Protein AF-A0A509L413-F1 (afdb_monomer_lite)

Structure (mmCIF, N/CA/C/O backbone):
data_AF-A0A509L413-F1
#
_entry.id   AF-A0A509L413-F1
#
loop_
_atom_site.group_PDB
_atom_site.id
_atom_site.type_symbol
_atom_site.label_atom_id
_atom_site.label_alt_id
_atom_site.label_comp_id
_atom_site.label_asym_id
_atom_site.label_entity_id
_atom_site.label_seq_id
_atom_site.pdbx_PDB_ins_code
_atom_site.Cartn_x
_atom_site.Cartn_y
_atom_site.Cartn_z
_atom_site.occupancy
_atom_site.B_iso_or_equiv
_atom_site.auth_seq_id
_atom_site.auth_comp_id
_atom_site.auth_asym_id
_atom_site.auth_atom_id
_atom_site.pdbx_PDB_model_num
ATOM 1 N N . HIS A 1 1 ? 13.477 -3.739 -29.856 1.00 39.72 1 HIS A N 1
ATOM 2 C CA . HIS A 1 1 ? 14.269 -3.134 -28.765 1.00 39.72 1 HIS A CA 1
ATOM 3 C C . HIS A 1 1 ? 13.797 -3.764 -27.458 1.00 39.72 1 HIS A C 1
ATOM 5 O O . HIS A 1 1 ? 12.744 -3.389 -26.962 1.00 39.72 1 HIS A O 1
ATOM 11 N N . ASN A 1 2 ? 14.484 -4.795 -26.960 1.00 54.41 2 ASN A N 1
ATOM 12 C CA . ASN A 1 2 ? 14.100 -5.456 -25.712 1.00 54.41 2 ASN A CA 1
ATOM 13 C C . ASN A 1 2 ? 14.669 -4.616 -24.558 1.00 54.41 2 ASN A C 1
ATOM 15 O O . ASN A 1 2 ? 15.815 -4.809 -24.158 1.00 54.41 2 ASN A O 1
ATOM 19 N N . LYS A 1 3 ? 13.937 -3.587 -24.113 1.00 63.91 3 LYS A N 1
ATOM 20 C CA . LYS A 1 3 ? 14.315 -2.844 -22.906 1.00 63.91 3 LYS A CA 1
ATOM 21 C C . LYS A 1 3 ? 14.003 -3.752 -21.721 1.00 63.91 3 LYS A C 1
ATOM 23 O O . LYS A 1 3 ? 12.893 -3.727 -21.202 1.00 63.91 3 LYS A O 1
ATOM 28 N N . GLY A 1 4 ? 14.962 -4.606 -21.364 1.00 69.62 4 GLY A N 1
ATOM 29 C CA . GLY A 1 4 ? 14.907 -5.344 -20.108 1.00 69.62 4 GLY A CA 1
ATOM 30 C C . GLY A 1 4 ? 14.645 -4.367 -18.962 1.00 69.62 4 GLY A C 1
ATOM 31 O O . GLY A 1 4 ? 15.157 -3.245 -18.980 1.00 69.62 4 GLY A O 1
ATOM 32 N N . LEU A 1 5 ? 13.803 -4.775 -18.013 1.00 77.31 5 LEU A N 1
ATOM 33 C CA . LEU A 1 5 ? 13.497 -3.973 -16.832 1.00 77.31 5 LEU A CA 1
ATOM 34 C C . LEU A 1 5 ? 14.798 -3.636 -16.104 1.00 77.31 5 LEU A C 1
ATOM 36 O O . LEU A 1 5 ? 15.655 -4.502 -15.908 1.00 77.31 5 LEU A O 1
ATOM 40 N N . SER A 1 6 ? 14.955 -2.376 -15.706 1.00 91.19 6 SER A N 1
ATOM 41 C CA . SER A 1 6 ? 16.081 -2.008 -14.862 1.00 91.19 6 SER A CA 1
ATOM 42 C C . SER A 1 6 ? 15.939 -2.677 -13.493 1.00 91.19 6 SER A C 1
ATOM 44 O O . SER A 1 6 ? 14.843 -3.041 -13.061 1.00 91.19 6 SER A O 1
ATOM 46 N N . TRP A 1 7 ? 17.045 -2.791 -12.759 1.00 90.25 7 TRP A N 1
ATOM 47 C CA . TRP A 1 7 ? 17.013 -3.260 -11.370 1.00 90.25 7 TRP A CA 1
ATOM 48 C C . TRP A 1 7 ? 16.030 -2.475 -10.500 1.00 90.25 7 TRP A C 1
ATOM 50 O O . TRP A 1 7 ? 15.386 -3.055 -9.629 1.00 90.25 7 TRP A O 1
ATOM 60 N N . ARG A 1 8 ? 15.866 -1.173 -10.769 1.00 90.44 8 ARG A N 1
ATOM 61 C CA . ARG A 1 8 ? 14.878 -0.346 -10.070 1.00 90.44 8 ARG A CA 1
ATOM 62 C C . ARG A 1 8 ? 13.464 -0.810 -10.383 1.00 90.44 8 ARG A C 1
ATOM 64 O O . ARG A 1 8 ? 12.702 -1.030 -9.452 1.00 90.44 8 ARG A O 1
ATOM 71 N N . ASP A 1 9 ? 13.146 -1.033 -11.654 1.00 91.88 9 ASP A N 1
ATOM 72 C CA . ASP A 1 9 ? 11.804 -1.457 -12.062 1.00 91.88 9 ASP A CA 1
ATOM 73 C C . ASP A 1 9 ? 11.443 -2.828 -11.472 1.00 91.88 9 ASP A C 1
ATOM 75 O O . ASP A 1 9 ? 10.313 -3.044 -11.035 1.00 91.88 9 ASP A O 1
ATOM 79 N N . MET A 1 10 ? 12.413 -3.747 -11.394 1.00 93.69 10 MET A N 1
ATOM 80 C CA . MET A 1 10 ? 12.215 -5.059 -10.769 1.00 93.69 10 MET A CA 1
ATOM 81 C C . MET A 1 10 ? 11.948 -4.949 -9.264 1.00 93.69 10 MET A C 1
ATOM 83 O O . MET A 1 10 ? 11.038 -5.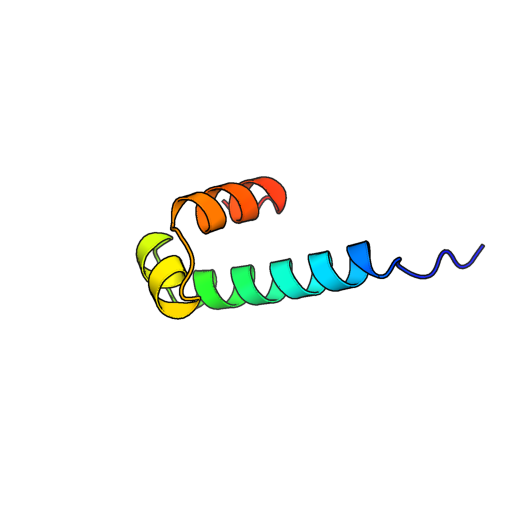604 -8.754 1.00 93.69 10 MET A O 1
ATOM 87 N N . ILE A 1 11 ? 12.695 -4.096 -8.555 1.00 94.00 11 ILE A N 1
ATOM 88 C CA . ILE A 1 11 ? 12.460 -3.832 -7.129 1.00 94.00 11 ILE A CA 1
ATOM 89 C C . ILE A 1 11 ? 11.087 -3.189 -6.924 1.00 94.00 11 ILE A C 1
ATOM 91 O O . ILE A 1 11 ? 10.345 -3.615 -6.044 1.00 94.00 11 ILE A O 1
ATOM 95 N N . GLU A 1 12 ? 10.711 -2.208 -7.744 1.00 94.06 12 GLU A N 1
ATOM 96 C CA . GLU A 1 12 ? 9.405 -1.550 -7.636 1.00 94.06 12 GLU A CA 1
ATOM 97 C C . GLU A 1 12 ? 8.250 -2.523 -7.882 1.00 94.06 12 GLU A C 1
ATOM 99 O O . GLU A 1 12 ? 7.270 -2.530 -7.132 1.00 94.06 12 GLU A O 1
ATOM 104 N N . ALA A 1 13 ? 8.375 -3.397 -8.883 1.00 93.88 13 ALA A N 1
ATOM 105 C CA . ALA A 1 13 ? 7.389 -4.435 -9.151 1.00 93.88 13 ALA A CA 1
ATOM 106 C C . ALA A 1 13 ? 7.258 -5.418 -7.977 1.00 93.88 13 ALA A C 1
ATOM 108 O O . ALA A 1 13 ? 6.145 -5.827 -7.635 1.00 93.88 13 ALA A O 1
ATOM 109 N N . PHE A 1 14 ? 8.374 -5.783 -7.345 1.00 94.94 14 PHE A N 1
ATOM 110 C CA . PHE A 1 14 ? 8.385 -6.660 -6.178 1.00 94.94 14 PHE A CA 1
ATOM 111 C C . PHE A 1 14 ? 7.766 -5.988 -4.943 1.00 94.94 14 PHE A C 1
ATOM 113 O O . PHE A 1 14 ? 6.879 -6.558 -4.306 1.00 94.94 14 PHE A O 1
ATOM 120 N N . GLU A 1 15 ? 8.147 -4.744 -4.644 1.00 94.31 15 GLU A N 1
ATOM 121 C CA . GLU A 1 15 ? 7.553 -3.963 -3.554 1.00 94.31 15 GLU A CA 1
ATOM 122 C C . GLU A 1 15 ? 6.039 -3.802 -3.729 1.00 94.31 15 GLU A C 1
ATOM 124 O O . GLU A 1 15 ? 5.282 -3.975 -2.770 1.00 94.31 15 GLU A O 1
ATOM 129 N N . LYS A 1 16 ? 5.583 -3.506 -4.953 1.00 95.50 16 LYS A N 1
ATOM 130 C CA . LYS A 1 16 ? 4.156 -3.379 -5.267 1.00 95.50 16 LYS A CA 1
ATOM 131 C C . LYS A 1 16 ? 3.401 -4.677 -4.981 1.00 95.50 16 LYS A C 1
ATOM 133 O O . LYS A 1 16 ? 2.298 -4.627 -4.440 1.00 95.50 16 LYS A O 1
ATOM 138 N N . GLN A 1 17 ? 3.983 -5.831 -5.310 1.00 95.56 17 GLN A N 1
ATOM 139 C CA . GLN A 1 17 ? 3.376 -7.134 -5.028 1.00 95.56 17 GLN A CA 1
ATOM 140 C C . GLN A 1 17 ? 3.257 -7.405 -3.526 1.00 95.56 17 GLN A C 1
ATOM 142 O O . GLN A 1 17 ? 2.187 -7.816 -3.074 1.00 95.56 17 GLN A O 1
ATOM 147 N N . ILE A 1 18 ? 4.307 -7.120 -2.747 1.00 94.00 18 ILE A N 1
ATOM 148 C CA . ILE A 1 18 ? 4.271 -7.269 -1.285 1.00 94.00 18 ILE A CA 1
ATOM 149 C C . ILE A 1 18 ? 3.182 -6.381 -0.689 1.00 94.00 18 ILE A C 1
ATOM 151 O O . ILE A 1 18 ? 2.342 -6.868 0.064 1.00 94.00 18 ILE A O 1
ATOM 155 N N . LEU A 1 19 ? 3.157 -5.095 -1.049 1.00 93.00 19 LEU A N 1
ATOM 156 C CA . LEU A 1 19 ? 2.170 -4.155 -0.516 1.00 93.00 19 LEU A CA 1
ATOM 157 C C . LEU A 1 19 ? 0.746 -4.564 -0.881 1.00 93.00 19 LEU A C 1
ATOM 159 O O . LE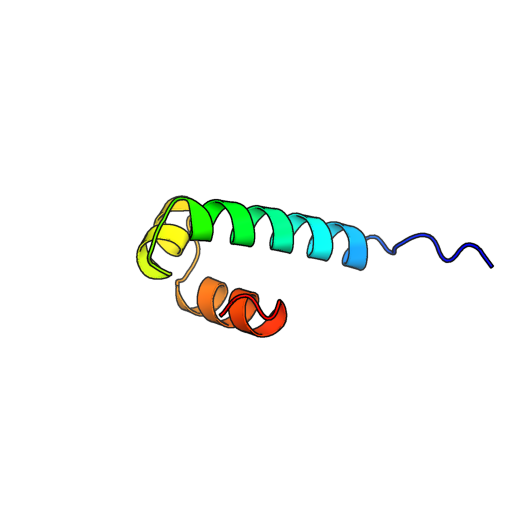U A 1 19 ? -0.128 -4.539 -0.020 1.00 93.00 19 LEU A O 1
ATOM 163 N N . LYS A 1 20 ? 0.514 -5.004 -2.122 1.00 93.50 20 LYS A N 1
ATOM 164 C CA . LYS A 1 20 ? -0.798 -5.497 -2.550 1.00 93.50 20 LYS A CA 1
ATOM 165 C C . LYS A 1 20 ? -1.241 -6.708 -1.726 1.00 93.50 20 LYS A C 1
ATOM 167 O O . LYS A 1 20 ? -2.388 -6.749 -1.295 1.00 93.50 20 LYS A O 1
ATOM 172 N N . LYS A 1 21 ? -0.342 -7.667 -1.484 1.00 93.25 21 LYS A N 1
ATOM 173 C CA . LYS A 1 21 ? -0.638 -8.860 -0.680 1.00 93.25 21 LYS A CA 1
ATOM 174 C C . LYS A 1 21 ? -0.940 -8.499 0.775 1.00 93.25 21 LYS A C 1
ATOM 176 O O . LYS A 1 21 ? -1.983 -8.879 1.293 1.00 93.25 21 LYS A O 1
ATOM 181 N N . VAL A 1 22 ? -0.075 -7.703 1.400 1.00 92.31 22 VAL A N 1
ATOM 182 C CA . VAL A 1 22 ? -0.233 -7.288 2.800 1.00 92.31 22 VAL A CA 1
ATOM 183 C C . VAL A 1 22 ? -1.513 -6.480 2.998 1.00 92.31 22 VAL A C 1
ATOM 185 O O . VAL A 1 22 ? -2.213 -6.708 3.974 1.00 92.31 22 VAL A O 1
ATOM 188 N N . MET A 1 23 ? -1.861 -5.572 2.084 1.00 91.06 23 MET A N 1
ATOM 189 C CA . MET A 1 23 ? -3.106 -4.801 2.190 1.00 9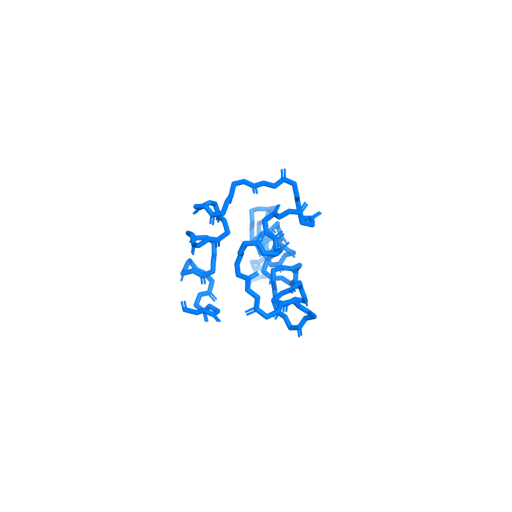1.06 23 MET A CA 1
ATOM 190 C C . MET A 1 23 ? -4.362 -5.646 1.934 1.00 91.06 23 MET A C 1
ATOM 192 O O . MET A 1 23 ? -5.407 -5.361 2.511 1.00 91.06 23 MET A O 1
ATOM 196 N N . ALA A 1 24 ? -4.275 -6.685 1.096 1.00 90.50 24 ALA A N 1
ATOM 197 C CA . ALA A 1 24 ? -5.380 -7.619 0.884 1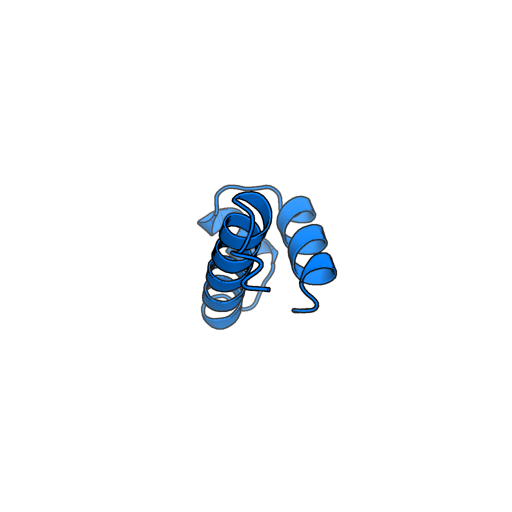.00 90.50 24 ALA A CA 1
ATOM 198 C C . ALA A 1 24 ? -5.635 -8.505 2.117 1.00 90.50 24 ALA A C 1
ATOM 200 O O . ALA A 1 24 ? -6.783 -8.780 2.451 1.00 90.50 24 ALA A O 1
ATOM 201 N N . GLU A 1 25 ? -4.573 -8.926 2.809 1.00 85.81 25 GLU A N 1
ATOM 202 C CA . GLU A 1 25 ? -4.653 -9.739 4.032 1.00 85.81 25 GLU A CA 1
ATOM 203 C C . GLU A 1 25 ? -4.944 -8.889 5.285 1.00 85.81 25 GLU A C 1
ATOM 205 O O . GLU A 1 25 ? -5.575 -9.349 6.241 1.00 85.81 25 GLU A O 1
ATOM 210 N N . HIS A 1 26 ? -4.512 -7.625 5.291 1.00 71.56 26 HIS A N 1
ATOM 211 C CA . HIS A 1 26 ? -4.603 -6.727 6.435 1.00 71.56 26 HIS A CA 1
ATOM 212 C C . HIS A 1 26 ? -5.255 -5.402 6.045 1.00 71.56 26 HIS A C 1
ATOM 214 O O . HIS A 1 26 ? -4.659 -4.540 5.410 1.00 71.56 26 HIS A O 1
ATOM 220 N N . LEU A 1 27 ? -6.477 -5.213 6.542 1.00 75.69 27 LEU A N 1
ATOM 221 C CA . LEU A 1 27 ? -7.385 -4.128 6.158 1.00 75.69 27 LEU A CA 1
ATOM 222 C C . LEU A 1 27 ? -6.863 -2.695 6.379 1.00 75.69 27 LEU A C 1
ATOM 224 O O . LEU A 1 27 ? -7.470 -1.758 5.872 1.00 75.69 27 LEU A O 1
ATOM 228 N N . THR A 1 28 ? -5.797 -2.476 7.164 1.00 91.00 28 THR A N 1
ATOM 229 C CA . THR A 1 28 ? -5.351 -1.115 7.512 1.00 91.00 28 THR A CA 1
ATOM 230 C C . THR A 1 28 ? -3.854 -0.901 7.325 1.00 91.00 28 THR A C 1
ATOM 232 O O . THR A 1 28 ? -3.029 -1.753 7.659 1.00 91.00 28 THR A O 1
ATOM 235 N N . GLN A 1 29 ? -3.496 0.310 6.887 1.00 92.19 29 GLN A N 1
ATOM 236 C CA . GLN A 1 29 ? -2.104 0.742 6.712 1.00 92.19 29 GLN A CA 1
ATOM 237 C C . GLN A 1 29 ? -1.282 0.617 8.006 1.00 92.19 29 GLN A C 1
ATOM 239 O O . GLN A 1 29 ? -0.105 0.279 7.961 1.00 92.19 29 GLN A O 1
ATOM 244 N N . SER A 1 30 ? -1.903 0.843 9.171 1.00 94.12 30 SER A N 1
ATOM 245 C CA . SER A 1 30 ? -1.253 0.681 10.480 1.00 94.12 30 SER A CA 1
ATOM 246 C C 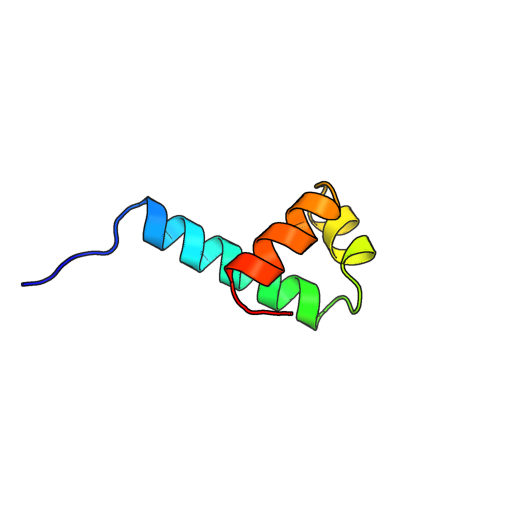. SER A 1 30 ? -0.882 -0.780 10.773 1.00 94.12 30 SER A C 1
ATOM 248 O O . SER A 1 30 ? 0.198 -1.051 11.297 1.00 94.12 30 SER A O 1
ATOM 250 N N . LYS A 1 31 ? -1.734 -1.747 10.399 1.00 92.94 31 LYS A N 1
ATOM 251 C CA . LYS A 1 31 ? -1.410 -3.177 10.529 1.00 92.94 31 LYS A CA 1
ATOM 252 C C . LYS A 1 31 ? -0.306 -3.581 9.552 1.00 92.94 31 LYS A C 1
ATOM 254 O O . LYS A 1 31 ? 0.647 -4.233 9.968 1.00 92.94 31 LYS A O 1
ATOM 259 N N . ALA A 1 32 ? -0.389 -3.128 8.301 1.00 93.31 32 ALA A N 1
ATOM 260 C CA . ALA A 1 32 ? 0.648 -3.358 7.296 1.00 93.31 32 ALA A CA 1
ATOM 261 C C . ALA A 1 32 ? 2.023 -2.829 7.746 1.00 93.31 32 ALA A C 1
ATOM 263 O O . ALA A 1 32 ? 3.027 -3.525 7.620 1.00 93.31 32 ALA A O 1
ATOM 264 N N . ALA A 1 33 ? 2.053 -1.635 8.342 1.00 95.00 33 ALA A N 1
ATOM 265 C CA . ALA A 1 33 ? 3.253 -1.016 8.901 1.00 95.00 33 ALA A CA 1
ATOM 266 C C . ALA A 1 33 ? 3.908 -1.879 9.991 1.00 95.00 33 ALA A C 1
ATOM 268 O O . ALA A 1 33 ? 5.118 -2.086 9.968 1.00 95.00 33 ALA A O 1
ATOM 269 N N . LYS A 1 34 ? 3.106 -2.441 10.906 1.00 94.50 34 LYS A N 1
ATOM 270 C CA . LYS A 1 34 ? 3.601 -3.342 11.960 1.00 94.50 34 LYS A CA 1
ATOM 271 C C . LYS A 1 34 ? 4.193 -4.627 11.387 1.00 94.50 34 LYS A C 1
ATOM 273 O O . LYS A 1 34 ? 5.264 -5.040 11.810 1.00 94.50 34 LYS A O 1
ATOM 278 N N . ILE A 1 35 ? 3.519 -5.234 10.415 1.00 93.06 35 ILE A N 1
ATOM 279 C CA . ILE A 1 35 ? 3.941 -6.509 9.813 1.00 93.06 35 ILE A CA 1
ATOM 280 C C . ILE A 1 35 ? 5.232 -6.341 9.023 1.00 93.06 35 ILE A C 1
ATOM 282 O O . ILE A 1 35 ? 6.157 -7.133 9.166 1.00 93.06 35 ILE A O 1
ATOM 286 N N . LEU A 1 36 ? 5.314 -5.276 8.228 1.00 91.69 36 LEU A N 1
ATOM 287 C CA . LEU A 1 36 ? 6.507 -4.958 7.452 1.00 91.69 36 LEU A CA 1
ATOM 288 C C . LEU A 1 36 ? 7.588 -4.253 8.282 1.00 91.69 36 LEU A C 1
ATOM 290 O O . LEU A 1 36 ? 8.657 -3.973 7.753 1.00 91.69 36 LEU A O 1
ATOM 294 N N . SER A 1 37 ? 7.322 -3.979 9.565 1.00 95.62 37 SER A N 1
ATOM 295 C CA . SER A 1 37 ? 8.228 -3.285 10.489 1.00 95.62 37 SER A CA 1
ATOM 296 C C . SER A 1 37 ? 8.784 -1.975 9.917 1.00 95.62 37 SER A C 1
ATOM 298 O O . SER A 1 37 ? 9.969 -1.669 10.029 1.00 95.62 37 SER A O 1
ATOM 300 N N . ILE A 1 38 ? 7.906 -1.185 9.297 1.00 94.81 38 ILE A N 1
ATOM 301 C CA . ILE A 1 38 ? 8.217 0.140 8.752 1.00 94.81 38 ILE A CA 1
ATOM 302 C C . ILE A 1 38 ? 7.190 1.169 9.211 1.00 94.81 38 ILE A C 1
ATOM 304 O O . ILE A 1 38 ? 6.101 0.836 9.668 1.00 94.81 38 ILE A O 1
ATOM 308 N N . ASN A 1 39 ? 7.522 2.448 9.058 1.00 97.00 39 ASN A N 1
ATOM 309 C CA . ASN A 1 39 ? 6.615 3.529 9.423 1.00 97.00 39 ASN A CA 1
ATOM 310 C C . ASN A 1 39 ? 5.332 3.492 8.580 1.00 97.00 39 ASN A C 1
ATOM 312 O O . ASN A 1 39 ? 5.372 3.305 7.361 1.00 97.00 39 ASN A O 1
ATOM 316 N N . GLN A 1 40 ? 4.190 3.775 9.210 1.00 95.38 40 GLN A N 1
ATOM 317 C CA . GLN A 1 40 ? 2.908 3.892 8.508 1.00 95.38 40 GLN A CA 1
ATOM 318 C C . GLN A 1 40 ? 2.945 4.968 7.414 1.00 95.38 40 GLN A C 1
ATOM 320 O O . GLN A 1 40 ? 2.362 4.776 6.351 1.00 95.38 40 GLN A O 1
ATOM 325 N N . SER A 1 41 ? 3.674 6.065 7.626 1.00 96.81 41 SER A N 1
ATOM 326 C CA . SER A 1 41 ? 3.864 7.107 6.609 1.00 96.81 41 SER A CA 1
ATOM 327 C C . SER A 1 41 ? 4.590 6.588 5.362 1.00 96.81 41 SER A C 1
ATOM 329 O O . SER A 1 41 ? 4.276 7.006 4.249 1.00 96.81 41 SER A O 1
ATOM 331 N N . THR A 1 42 ? 5.515 5.634 5.515 1.00 95.81 42 THR A N 1
ATOM 332 C CA . THR A 1 42 ? 6.173 4.960 4.387 1.00 95.81 42 THR A CA 1
ATOM 333 C C . THR A 1 42 ? 5.187 4.086 3.618 1.00 95.81 42 THR A C 1
ATOM 335 O O . THR A 1 42 ? 5.193 4.110 2.389 1.00 95.81 42 THR A O 1
ATOM 338 N N . ILE A 1 43 ? 4.319 3.351 4.324 1.00 94.44 43 ILE A N 1
ATOM 339 C CA . ILE A 1 43 ? 3.242 2.569 3.701 1.00 94.44 43 ILE A CA 1
ATOM 340 C C . ILE A 1 43 ? 2.320 3.491 2.903 1.00 94.44 43 ILE A C 1
ATOM 342 O O . ILE A 1 43 ? 2.125 3.252 1.717 1.00 94.44 43 ILE A O 1
ATOM 346 N N . ALA A 1 44 ? 1.822 4.570 3.514 1.00 94.81 44 ALA A N 1
ATOM 347 C CA . ALA A 1 44 ? 0.924 5.522 2.864 1.00 94.81 44 ALA A CA 1
ATOM 348 C C . ALA A 1 44 ? 1.524 6.074 1.560 1.00 94.81 44 ALA A C 1
ATOM 350 O O . ALA A 1 44 ? 0.922 5.938 0.498 1.00 94.81 44 ALA A O 1
ATOM 351 N N . ARG A 1 45 ? 2.768 6.574 1.613 1.00 96.56 45 ARG A N 1
ATOM 352 C CA . ARG A 1 45 ? 3.475 7.092 0.430 1.00 96.56 45 ARG A CA 1
ATOM 353 C C . ARG A 1 45 ? 3.671 6.044 -0.664 1.00 96.56 45 ARG A C 1
ATOM 355 O O . ARG A 1 45 ? 3.596 6.373 -1.844 1.00 96.56 45 ARG A O 1
ATOM 362 N N . LYS A 1 46 ? 3.974 4.791 -0.304 1.00 95.31 46 LYS A N 1
ATOM 363 C CA . LYS A 1 46 ? 4.159 3.723 -1.297 1.00 95.31 46 LYS A CA 1
ATOM 364 C C . LYS A 1 46 ? 2.829 3.261 -1.900 1.00 95.31 46 LYS A C 1
ATOM 366 O O . LYS A 1 46 ? 2.802 2.938 -3.083 1.00 95.31 46 LYS A O 1
ATOM 371 N N . LEU A 1 47 ? 1.741 3.247 -1.132 1.00 93.94 47 LEU A N 1
ATOM 372 C CA . LEU A 1 47 ? 0.410 2.922 -1.653 1.00 93.94 47 LEU A CA 1
ATOM 373 C C . LEU A 1 47 ? -0.069 3.972 -2.655 1.00 93.94 47 LEU A C 1
ATOM 375 O O . LEU A 1 47 ? -0.498 3.591 -3.741 1.00 93.94 47 LEU A O 1
ATOM 379 N N . GLU A 1 48 ? 0.111 5.254 -2.333 1.00 94.81 48 GLU A N 1
ATOM 380 C CA . GLU A 1 48 ? -0.181 6.370 -3.238 1.00 94.81 48 GLU A CA 1
ATOM 381 C C . GLU A 1 48 ? 0.677 6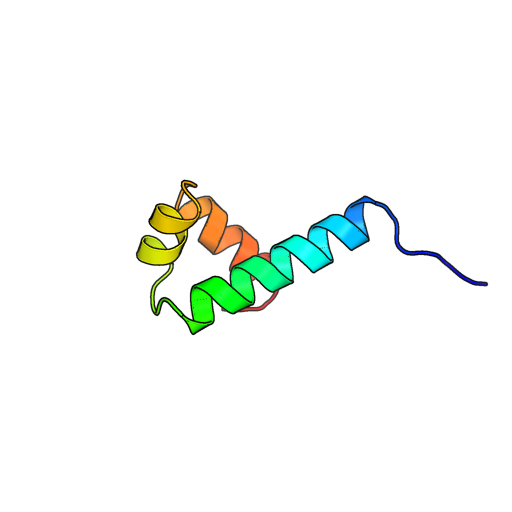.279 -4.511 1.00 94.81 48 GLU A C 1
ATOM 383 O O . GLU A 1 48 ? 0.147 6.268 -5.622 1.00 94.81 48 GLU A O 1
ATOM 388 N N . LYS A 1 49 ? 2.002 6.091 -4.366 1.00 95.06 49 LYS A N 1
ATOM 389 C CA . LYS A 1 49 ? 2.928 5.908 -5.503 1.00 95.06 49 LYS A CA 1
ATOM 390 C C . LYS A 1 49 ? 2.468 4.792 -6.444 1.00 95.06 49 LYS A C 1
ATOM 392 O O . LYS A 1 49 ? 2.574 4.927 -7.661 1.00 95.06 49 LYS A O 1
ATOM 397 N N . TYR A 1 50 ? 2.005 3.673 -5.891 1.00 93.94 50 TYR A N 1
ATOM 398 C CA . TYR A 1 50 ? 1.601 2.502 -6.668 1.00 93.94 50 TYR A CA 1
ATOM 399 C C . TYR A 1 50 ? 0.118 2.483 -7.051 1.00 93.94 50 TYR A C 1
ATOM 401 O O . TYR A 1 50 ? -0.303 1.505 -7.683 1.00 93.94 50 TYR A O 1
ATOM 409 N N . GLN A 1 51 ? -0.630 3.544 -6.718 1.00 91.62 51 GLN A N 1
ATOM 410 C CA . GLN A 1 51 ? -2.067 3.698 -6.966 1.00 91.62 51 GLN A CA 1
ATOM 411 C C . GLN A 1 51 ? -2.879 2.517 -6.421 1.00 91.62 51 GLN A C 1
ATOM 413 O O . GLN A 1 51 ? -3.716 1.935 -7.108 1.00 91.62 51 GLN A O 1
ATOM 418 N N . LEU A 1 52 ? -2.556 2.101 -5.197 1.00 84.88 52 LEU A N 1
ATOM 419 C CA . LEU A 1 52 ? -3.235 1.002 -4.511 1.00 84.88 52 LEU A CA 1
ATOM 420 C C . LEU A 1 52 ? -4.318 1.490 -3.539 1.00 84.88 52 LEU A C 1
ATOM 422 O O . LEU A 1 52 ? -5.140 0.671 -3.135 1.00 84.88 52 LEU A O 1
ATOM 426 N N . LEU A 1 53 ? -4.292 2.776 -3.168 1.00 73.44 53 LEU A N 1
ATOM 427 C CA . LEU A 1 53 ? -5.231 3.499 -2.306 1.00 73.44 53 LEU A CA 1
ATOM 428 C C . LEU A 1 53 ? -5.134 5.000 -2.590 1.00 73.44 53 LEU A C 1
ATOM 430 O O . LEU A 1 53 ? -4.020 5.431 -2.971 1.00 73.44 53 LEU A O 1
#

pLDDT: mean 89.2, std 11.17, range [39.72, 97.0]

Sequence (53 aa):
HNKGLSWRDMIEAFEKQILKKVMAEHLTQSKAAKILSINQSTIARKLEKYQLL

Radius of gyration: 12.46 Å; chains: 1; bounding box: 24×17×41 Å

Secondary structure (DSSP, 8-state):
---PPPHHHHHHHHHHHHHHHHHHHSSSHHHHHHHTTS-HHHHHHHHHHTT--

Foldseek 3Di:
DPPDDDPVRVVLVVVLVLLLVLCVVPVDLVSSCVVVVHDSVVSVVSCVVSVVD